Protein AF-A0A852C8P3-F1 (afdb_monomer_lite)

Foldseek 3Di:
DDDDPPDPPVVVVVVVVVVCVVVDDPVVVVVVVVVVVVVVVVVVVVVVVVVVVVVVVVVVVVVVVVVVVVVVVVVVVVVVVVVVVLVPDPCSVVVVPPDDPPVVVVVVVPCPDPCPVVVVVVPDDPPPVVPPDDPPCVVVVVVVVVCVVDPPDD

pLDDT: mean 76.53, std 17.64, range [35.34, 98.25]

Radius of gyration: 47.01 Å; chains: 1; bounding box: 104×46×118 Å

Structure (mmCIF, N/CA/C/O backbone):
data_AF-A0A852C8P3-F1
#
_entry.id   AF-A0A852C8P3-F1
#
loop_
_atom_site.group_PDB
_atom_site.id
_atom_site.type_symbol
_atom_site.label_atom_id
_atom_site.label_alt_id
_atom_site.label_comp_id
_atom_site.label_asym_id
_atom_site.label_entity_id
_atom_site.label_seq_id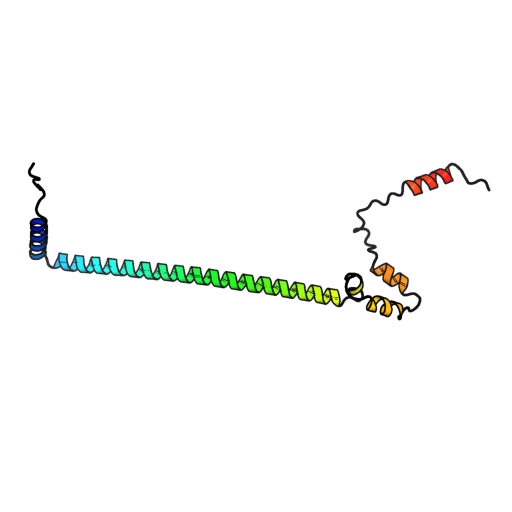
_atom_site.pdbx_PDB_ins_code
_atom_site.Cartn_x
_atom_site.Cartn_y
_atom_site.Cartn_z
_atom_site.occupancy
_atom_site.B_iso_or_equiv
_atom_site.auth_seq_id
_atom_site.auth_comp_id
_atom_site.auth_asym_id
_atom_site.auth_atom_id
_atom_site.pdbx_PDB_mo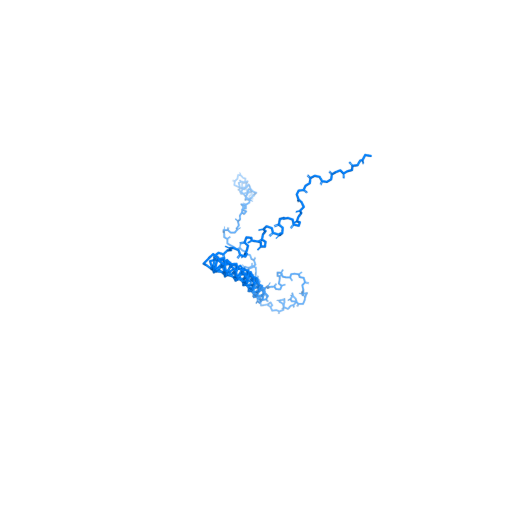del_num
ATOM 1 N N . VAL A 1 1 ? 5.835 -31.687 -65.220 1.00 35.34 1 VAL A N 1
ATOM 2 C CA . VAL A 1 1 ? 5.904 -30.210 -65.158 1.00 35.34 1 VAL A CA 1
ATOM 3 C C . VAL A 1 1 ? 7.163 -29.864 -64.383 1.00 35.34 1 VAL A C 1
ATOM 5 O O . VAL A 1 1 ? 7.260 -30.251 -63.227 1.00 35.34 1 VAL A O 1
ATOM 8 N N . LEU A 1 2 ? 8.164 -29.308 -65.068 1.00 40.41 2 LEU A N 1
ATOM 9 C CA . LEU A 1 2 ? 9.469 -28.933 -64.515 1.00 40.41 2 LEU A CA 1
ATOM 10 C C . LEU A 1 2 ? 9.304 -27.672 -63.662 1.00 40.41 2 LEU A C 1
ATOM 12 O O . LEU A 1 2 ? 8.784 -26.669 -64.142 1.00 40.41 2 LEU A O 1
ATOM 16 N N . GLN A 1 3 ? 9.709 -27.743 -62.397 1.00 41.31 3 GLN A N 1
ATOM 17 C CA . GLN A 1 3 ? 9.723 -26.600 -61.493 1.00 41.31 3 GLN A CA 1
ATOM 18 C C . GLN A 1 3 ? 11.012 -25.809 -61.742 1.00 41.31 3 GLN A C 1
ATOM 20 O O . GLN A 1 3 ? 12.064 -26.130 -61.198 1.00 41.31 3 GLN A O 1
ATOM 25 N N . GLU A 1 4 ? 10.939 -24.805 -62.613 1.00 43.09 4 GLU A N 1
ATOM 26 C CA . GLU A 1 4 ? 12.025 -23.846 -62.818 1.00 43.09 4 GLU A CA 1
ATOM 27 C C . GLU A 1 4 ? 12.105 -22.891 -61.618 1.00 43.09 4 GLU A C 1
ATOM 29 O O . GLU A 1 4 ? 11.224 -22.058 -61.395 1.00 43.09 4 GLU A O 1
ATOM 34 N N . SER A 1 5 ? 13.171 -23.009 -60.823 1.00 46.75 5 SER A N 1
ATOM 35 C CA . SER A 1 5 ? 13.514 -22.046 -59.776 1.00 46.75 5 SER A CA 1
ATOM 36 C C . SER A 1 5 ? 14.175 -20.809 -60.401 1.00 46.75 5 SER A C 1
ATOM 38 O O . SER A 1 5 ? 15.399 -20.686 -60.420 1.00 46.75 5 SER A O 1
ATOM 40 N N . ASN A 1 6 ? 13.371 -19.888 -60.929 1.00 47.84 6 ASN A N 1
ATOM 41 C CA . ASN A 1 6 ? 13.836 -18.594 -61.440 1.00 47.84 6 ASN A CA 1
ATOM 42 C C . ASN A 1 6 ? 14.007 -17.571 -60.299 1.00 47.84 6 ASN A C 1
ATOM 44 O O . ASN A 1 6 ? 13.217 -16.640 -60.159 1.00 47.84 6 ASN A O 1
ATOM 48 N N . GLY A 1 7 ? 15.042 -17.742 -59.472 1.00 59.16 7 GLY A N 1
ATOM 49 C CA . GLY A 1 7 ? 15.465 -16.748 -58.481 1.00 59.16 7 GLY A CA 1
ATOM 50 C C . GLY A 1 7 ? 16.990 -16.609 -58.478 1.00 59.16 7 GLY A C 1
ATOM 51 O O . GLY A 1 7 ? 17.668 -17.632 -58.570 1.00 59.16 7 GLY A O 1
ATOM 52 N N . PRO A 1 8 ? 17.552 -15.385 -58.406 1.00 49.38 8 PRO A N 1
ATOM 53 C CA . PRO A 1 8 ? 18.994 -15.184 -58.440 1.00 49.38 8 PRO A CA 1
ATOM 54 C C . PRO A 1 8 ? 19.642 -15.950 -57.287 1.00 49.38 8 PRO A C 1
ATOM 56 O O . PRO A 1 8 ? 19.326 -15.738 -56.118 1.00 49.38 8 PRO A O 1
ATOM 59 N N . THR A 1 9 ? 20.520 -16.874 -57.655 1.00 59.09 9 THR A N 1
ATOM 60 C CA . THR A 1 9 ? 21.255 -17.787 -56.788 1.00 59.09 9 THR A CA 1
ATOM 61 C C . THR A 1 9 ? 21.859 -17.027 -55.604 1.00 59.09 9 THR A C 1
ATOM 63 O O . THR A 1 9 ? 22.665 -16.120 -55.803 1.00 59.09 9 THR A O 1
ATOM 66 N N . ASP A 1 10 ? 21.509 -17.411 -54.374 1.00 63.69 10 ASP A N 1
ATOM 67 C CA . ASP A 1 10 ? 22.035 -16.867 -53.105 1.00 63.69 10 ASP A CA 1
ATOM 68 C C . ASP A 1 10 ? 23.582 -16.802 -53.078 1.00 63.69 10 ASP A C 1
ATOM 70 O O . ASP A 1 10 ? 24.191 -15.884 -52.529 1.00 63.69 10 ASP A O 1
ATOM 74 N N . ALA A 1 11 ? 24.237 -17.702 -53.818 1.00 60.62 11 ALA A N 1
ATOM 75 C CA . ALA A 1 11 ? 25.677 -17.679 -54.059 1.00 60.62 11 ALA A CA 1
ATOM 76 C C . ALA A 1 11 ? 26.176 -16.382 -54.735 1.00 60.62 11 ALA A C 1
ATOM 78 O O . ALA A 1 11 ? 27.218 -15.857 -54.354 1.00 60.62 11 ALA A O 1
ATOM 79 N N . TYR A 1 12 ? 25.439 -15.821 -55.699 1.00 64.31 12 TYR A N 1
ATOM 80 C CA . TYR A 1 12 ? 25.824 -14.586 -56.395 1.00 64.31 12 TYR A CA 1
ATOM 81 C C . TYR A 1 12 ? 25.688 -13.359 -55.482 1.00 64.31 12 TYR A C 1
ATOM 83 O O . TYR A 1 12 ? 26.511 -12.448 -55.529 1.00 64.31 12 TYR A O 1
ATOM 91 N N . ALA A 1 13 ? 24.690 -13.359 -54.592 1.00 68.81 13 ALA A N 1
ATOM 92 C CA . ALA A 1 13 ? 24.522 -12.326 -53.573 1.00 68.81 13 ALA A CA 1
ATOM 93 C C . ALA A 1 13 ? 25.615 -12.400 -52.493 1.00 68.81 13 ALA A C 1
ATOM 95 O O . ALA A 1 13 ? 26.096 -11.362 -52.033 1.00 68.81 13 ALA A O 1
ATOM 96 N N . ALA A 1 14 ? 26.040 -13.606 -52.107 1.00 67.19 14 ALA A N 1
ATOM 97 C CA . ALA A 1 14 ? 27.162 -13.813 -51.195 1.00 67.19 14 ALA A CA 1
ATOM 98 C C . ALA A 1 14 ? 28.497 -13.351 -51.808 1.00 67.19 14 ALA A C 1
ATOM 100 O O . ALA A 1 14 ? 29.257 -12.645 -51.145 1.00 67.19 14 ALA A O 1
ATOM 101 N N . ILE A 1 15 ? 28.743 -13.666 -53.086 1.00 64.12 15 ILE A N 1
ATOM 102 C CA . ILE A 1 15 ? 29.938 -13.223 -53.822 1.00 64.12 15 ILE A CA 1
ATOM 103 C C . ILE A 1 15 ? 29.936 -11.698 -53.991 1.00 64.12 15 ILE A C 1
ATOM 105 O O . ILE A 1 15 ? 30.930 -11.058 -53.671 1.00 64.12 15 ILE A O 1
ATOM 109 N N . ALA A 1 16 ? 28.812 -11.085 -54.378 1.00 65.81 16 ALA A N 1
ATOM 110 C CA . ALA A 1 16 ? 28.704 -9.628 -54.505 1.00 65.81 16 ALA A CA 1
ATOM 111 C C . ALA A 1 16 ? 28.893 -8.891 -53.165 1.00 65.81 16 ALA A C 1
ATOM 113 O O . ALA A 1 16 ? 29.468 -7.804 -53.122 1.00 65.81 16 ALA A O 1
ATOM 114 N N . LYS A 1 17 ? 28.434 -9.477 -52.050 1.00 64.75 17 LYS A N 1
ATOM 115 C CA . LYS A 1 17 ? 28.705 -8.950 -50.704 1.00 64.75 17 LYS A CA 1
ATOM 116 C C . LYS A 1 17 ? 30.186 -9.054 -50.344 1.00 64.75 17 LYS A C 1
ATOM 118 O O . LYS A 1 17 ? 30.718 -8.101 -49.785 1.00 64.75 17 LYS A O 1
ATOM 123 N N . ALA A 1 18 ? 30.835 -10.173 -50.663 1.00 63.66 18 ALA A N 1
ATOM 124 C CA . ALA A 1 18 ? 32.259 -10.379 -50.404 1.00 63.66 18 ALA A CA 1
ATOM 125 C C . ALA A 1 18 ? 33.143 -9.433 -51.237 1.00 63.66 18 ALA A C 1
ATOM 127 O O . ALA A 1 18 ? 34.072 -8.841 -50.693 1.00 63.66 18 ALA A O 1
ATOM 128 N N . ASP A 1 19 ? 32.799 -9.230 -52.511 1.00 61.97 19 ASP A N 1
ATOM 129 C CA . ASP A 1 19 ? 33.512 -8.354 -53.452 1.00 61.97 19 ASP A CA 1
ATOM 130 C C . ASP A 1 19 ? 33.371 -6.869 -53.063 1.00 61.97 19 ASP A C 1
ATOM 132 O O . ASP A 1 19 ? 34.330 -6.096 -53.039 1.00 61.97 19 ASP A O 1
ATOM 136 N N . ARG A 1 20 ? 32.177 -6.473 -52.601 1.00 63.72 20 ARG A N 1
ATOM 137 C CA . ARG A 1 20 ? 31.940 -5.144 -52.019 1.00 63.72 20 ARG A CA 1
ATOM 138 C C . ARG A 1 20 ? 32.740 -4.921 -50.733 1.00 63.72 20 ARG A C 1
ATOM 140 O O . ARG A 1 20 ? 33.202 -3.809 -50.507 1.00 63.72 20 ARG A O 1
ATOM 147 N N . LEU A 1 21 ? 32.917 -5.960 -49.915 1.00 61.16 21 LEU A N 1
ATOM 148 C CA . LEU A 1 21 ? 33.733 -5.905 -48.698 1.00 61.16 21 LEU A CA 1
ATOM 149 C C . LEU A 1 21 ? 35.229 -5.746 -49.015 1.00 61.16 21 LEU A C 1
ATOM 151 O O . LEU A 1 21 ? 35.948 -5.108 -48.256 1.00 61.16 21 LEU A O 1
ATOM 155 N N . THR A 1 22 ? 35.696 -6.315 -50.132 1.00 63.56 22 THR A N 1
ATOM 156 C CA . THR A 1 22 ? 37.102 -6.223 -50.568 1.00 63.56 22 THR A CA 1
ATOM 157 C C . THR A 1 22 ? 37.436 -4.875 -51.210 1.00 63.56 22 THR A C 1
ATOM 159 O O . THR A 1 22 ? 38.595 -4.474 -51.201 1.00 63.56 22 THR A O 1
ATOM 162 N N . GLN A 1 23 ? 36.430 -4.155 -51.721 1.00 63.75 23 GLN A N 1
ATOM 163 C CA . GLN A 1 23 ? 36.548 -2.795 -52.268 1.00 63.75 23 GLN A CA 1
ATOM 164 C C . GLN A 1 23 ? 36.156 -1.692 -51.263 1.00 63.75 23 GLN A C 1
ATOM 166 O O . GLN A 1 23 ? 36.150 -0.510 -51.616 1.00 63.75 23 GLN A O 1
ATOM 171 N N . GLU A 1 24 ? 35.781 -2.039 -50.026 1.00 66.19 24 GLU A N 1
ATOM 172 C CA . GLU A 1 24 ? 35.329 -1.058 -49.034 1.00 66.19 24 GLU A CA 1
ATOM 173 C C . GLU A 1 24 ? 36.514 -0.229 -48.486 1.00 66.19 24 GLU A C 1
ATOM 175 O O . GLU A 1 24 ? 37.489 -0.790 -47.986 1.00 66.19 24 GLU A O 1
ATOM 180 N N . PRO A 1 25 ? 36.445 1.118 -48.522 1.00 81.50 25 PRO A N 1
ATOM 181 C CA . PRO A 1 25 ? 37.456 1.968 -47.901 1.00 81.50 25 PRO A CA 1
ATOM 182 C C . PRO A 1 25 ? 37.553 1.740 -46.384 1.00 81.50 25 PRO A C 1
ATOM 184 O O . PRO A 1 25 ? 36.536 1.710 -45.688 1.00 81.50 25 PRO A O 1
ATOM 187 N N . GLU A 1 26 ? 38.776 1.696 -45.844 1.00 81.75 26 GLU A N 1
ATOM 188 C CA . GLU A 1 26 ? 39.044 1.506 -44.404 1.00 81.75 26 GLU A CA 1
ATOM 189 C C . GLU A 1 26 ? 38.307 2.507 -43.492 1.00 81.75 26 GLU A C 1
ATOM 191 O O . GLU A 1 26 ? 37.979 2.189 -42.349 1.00 81.75 26 GLU A O 1
ATOM 196 N N . SER A 1 27 ? 38.001 3.713 -43.984 1.00 86.06 27 SER A N 1
ATOM 197 C CA . SER A 1 27 ? 37.209 4.710 -43.252 1.00 86.06 27 SER A CA 1
ATOM 198 C C . SER A 1 27 ? 35.771 4.251 -42.987 1.00 86.06 27 SER A C 1
ATOM 200 O O . SER A 1 27 ? 35.247 4.477 -41.898 1.00 86.06 27 SER A O 1
ATOM 202 N N . ILE A 1 28 ? 35.144 3.563 -43.946 1.00 85.06 28 ILE A N 1
ATOM 203 C CA . ILE A 1 28 ? 33.784 3.025 -43.809 1.00 85.06 28 ILE A CA 1
ATOM 204 C C . ILE A 1 28 ? 33.782 1.826 -42.859 1.00 85.06 28 ILE A C 1
ATOM 206 O O . ILE A 1 28 ? 32.860 1.691 -42.051 1.00 85.06 28 ILE A O 1
ATOM 210 N N . ARG A 1 29 ? 34.827 0.988 -42.902 1.00 86.12 29 ARG A N 1
ATOM 211 C CA . ARG A 1 29 ? 34.986 -0.138 -41.972 1.00 86.12 29 ARG A CA 1
ATOM 212 C C . ARG A 1 29 ? 35.059 0.344 -40.525 1.00 86.12 29 ARG A C 1
ATOM 214 O O . ARG A 1 29 ? 34.250 -0.087 -39.705 1.00 86.12 29 ARG A O 1
ATOM 221 N N . LYS A 1 30 ? 35.951 1.300 -40.242 1.00 90.06 30 LYS A N 1
ATOM 222 C CA . LYS A 1 30 ? 36.075 1.923 -38.912 1.00 90.06 30 LYS A CA 1
ATOM 223 C C . LYS A 1 30 ? 34.761 2.545 -38.451 1.00 90.06 30 LYS A C 1
ATOM 225 O O . LYS A 1 30 ? 34.331 2.299 -37.331 1.00 90.06 30 LYS A O 1
ATOM 230 N N . TRP A 1 31 ? 34.072 3.266 -39.336 1.00 92.25 31 TRP A N 1
ATOM 231 C CA . TRP A 1 31 ? 32.780 3.866 -39.008 1.00 92.25 31 TRP A CA 1
ATOM 232 C C . TRP A 1 31 ? 31.717 2.821 -38.635 1.00 92.25 31 TRP A C 1
ATOM 234 O O . TRP A 1 31 ? 30.992 3.010 -37.660 1.00 92.25 31 TRP A O 1
ATOM 244 N N . ARG A 1 32 ? 31.626 1.695 -39.358 1.00 91.12 32 ARG A N 1
ATOM 245 C CA . ARG A 1 32 ? 30.689 0.615 -38.999 1.00 91.12 32 ARG A CA 1
ATOM 246 C C . ARG A 1 32 ? 31.027 -0.020 -37.656 1.00 91.12 32 ARG A C 1
ATOM 248 O O . ARG A 1 32 ? 30.113 -0.291 -36.883 1.00 91.12 32 ARG A O 1
ATOM 255 N N . GLU A 1 33 ? 32.307 -0.258 -37.386 1.00 92.25 33 GLU A N 1
ATOM 256 C CA . GLU A 1 33 ? 32.764 -0.803 -36.103 1.00 92.25 33 GLU A CA 1
ATOM 257 C C . GLU A 1 33 ? 32.426 0.153 -34.947 1.00 92.25 33 GLU A C 1
ATOM 259 O O . GLU A 1 33 ? 31.861 -0.277 -33.942 1.00 92.25 33 GLU A O 1
ATOM 264 N N . GLU A 1 34 ? 32.664 1.456 -35.116 1.00 94.75 34 GLU A N 1
ATOM 265 C CA . GLU A 1 34 ? 32.317 2.490 -34.132 1.00 94.75 34 GLU A CA 1
ATOM 266 C C . GLU A 1 34 ? 30.803 2.607 -33.906 1.00 94.75 34 GLU A C 1
ATOM 268 O O . GLU A 1 34 ? 30.355 2.677 -32.762 1.00 94.75 34 GLU A O 1
ATOM 273 N N . GLN A 1 35 ? 29.995 2.597 -34.973 1.00 95.00 35 GLN A N 1
ATOM 274 C CA . GLN A 1 35 ? 28.534 2.632 -34.850 1.00 95.00 35 GLN A CA 1
ATOM 275 C C . GLN A 1 35 ? 27.989 1.378 -34.172 1.00 95.00 35 GLN A C 1
ATOM 277 O O . GLN A 1 35 ? 27.124 1.482 -33.303 1.00 95.00 35 GLN A O 1
ATOM 282 N N . LYS A 1 36 ? 28.512 0.203 -34.536 1.00 95.50 36 LYS A N 1
ATOM 283 C CA . LYS A 1 36 ? 28.135 -1.061 -33.903 1.00 95.50 36 LYS A CA 1
ATOM 284 C C . LYS A 1 36 ? 28.453 -1.029 -32.409 1.00 95.50 36 LYS A C 1
ATOM 286 O O . LYS A 1 36 ? 27.576 -1.326 -31.606 1.00 95.50 36 LYS A O 1
ATOM 291 N N . LYS A 1 37 ? 29.658 -0.584 -32.041 1.00 96.44 37 LYS A N 1
ATOM 292 C CA . LYS A 1 37 ? 30.065 -0.442 -30.640 1.00 96.44 37 LYS A CA 1
ATOM 293 C C . LYS A 1 37 ? 29.159 0.527 -29.876 1.00 96.44 37 LYS A C 1
ATOM 295 O O . LYS A 1 37 ? 28.708 0.213 -28.782 1.00 96.44 37 LYS A O 1
ATOM 300 N N . ARG A 1 38 ? 28.839 1.684 -30.464 1.00 96.69 38 ARG A N 1
ATOM 301 C CA . ARG A 1 38 ? 27.939 2.668 -29.845 1.00 96.69 38 ARG A CA 1
ATOM 302 C C . ARG A 1 38 ? 26.533 2.107 -29.616 1.00 96.69 38 ARG A C 1
ATOM 304 O O . ARG A 1 38 ? 25.918 2.413 -28.599 1.00 96.69 38 ARG A O 1
ATOM 311 N N . LEU A 1 39 ? 26.019 1.313 -30.555 1.00 96.56 39 LEU A N 1
ATOM 312 C CA . LEU A 1 39 ? 24.714 0.673 -30.405 1.00 96.56 39 LEU A CA 1
ATOM 313 C C . LEU A 1 39 ? 24.740 -0.382 -29.291 1.00 96.56 39 LEU A C 1
ATOM 315 O O . LEU A 1 39 ? 23.846 -0.396 -28.454 1.00 96.56 39 LEU A O 1
ATOM 319 N N . GLU A 1 40 ? 25.798 -1.194 -29.224 1.00 96.31 40 GLU A N 1
ATOM 320 C CA . GLU A 1 40 ? 25.996 -2.175 -28.149 1.00 96.31 40 GLU A CA 1
ATOM 321 C C . GLU A 1 40 ? 26.085 -1.509 -26.764 1.00 96.31 40 GLU A C 1
ATOM 323 O O . GLU A 1 40 ? 25.506 -2.014 -25.802 1.00 96.31 40 GLU A O 1
ATOM 328 N N . GLU A 1 41 ? 26.754 -0.356 -26.655 1.00 96.88 41 GLU A N 1
ATOM 329 C CA . GLU A 1 41 ? 26.814 0.436 -25.419 1.00 96.88 41 GLU A CA 1
ATOM 330 C C . GLU A 1 41 ? 25.431 0.966 -25.002 1.00 96.88 41 GLU A C 1
ATOM 332 O O . GLU A 1 41 ? 25.077 0.893 -23.824 1.00 96.88 41 GLU A O 1
ATOM 337 N N . LEU A 1 42 ? 24.625 1.458 -25.951 1.00 97.56 42 LEU A N 1
ATOM 338 C CA . LEU A 1 42 ? 23.258 1.921 -25.682 1.00 97.56 42 LEU A CA 1
ATOM 339 C C . LEU A 1 42 ? 22.336 0.772 -25.255 1.00 97.56 42 LEU A C 1
ATOM 341 O O . LEU A 1 42 ? 21.585 0.918 -24.289 1.00 97.56 42 LEU A O 1
ATOM 345 N N . ASP A 1 43 ? 22.426 -0.377 -25.924 1.00 97.50 43 ASP A N 1
ATOM 346 C CA . ASP A 1 43 ? 21.656 -1.571 -25.573 1.00 97.50 43 ASP A CA 1
ATOM 347 C C . ASP A 1 43 ? 22.042 -2.094 -24.183 1.00 97.50 43 ASP A C 1
ATOM 349 O O . ASP A 1 43 ? 21.179 -2.502 -23.401 1.00 97.50 43 ASP A O 1
ATOM 353 N N . ALA A 1 44 ? 23.336 -2.070 -23.845 1.00 97.44 44 ALA A N 1
ATOM 354 C CA . ALA A 1 44 ? 23.817 -2.439 -22.518 1.00 97.44 44 ALA A CA 1
ATOM 355 C C . ALA A 1 44 ? 23.308 -1.466 -21.447 1.00 97.44 44 ALA A C 1
ATOM 357 O O . ALA A 1 44 ? 22.781 -1.911 -20.428 1.00 97.44 44 ALA A O 1
ATOM 358 N N . ALA A 1 45 ? 23.392 -0.156 -21.696 1.00 96.81 45 ALA A N 1
ATOM 359 C CA . ALA A 1 45 ? 22.879 0.861 -20.782 1.00 96.81 45 ALA A CA 1
ATOM 360 C C . ALA A 1 45 ? 21.369 0.701 -20.550 1.00 96.81 45 ALA A C 1
ATOM 362 O O . ALA A 1 45 ? 20.923 0.722 -19.406 1.00 96.81 45 ALA A O 1
ATOM 363 N N . SER A 1 46 ? 20.593 0.452 -21.611 1.00 96.19 46 SER A N 1
ATOM 364 C CA . SER A 1 46 ? 19.150 0.214 -21.503 1.00 96.19 46 SER A CA 1
ATOM 365 C C . SER A 1 46 ? 18.823 -1.027 -20.673 1.00 96.19 46 SER A C 1
ATOM 367 O O . SER A 1 46 ? 17.860 -1.019 -19.913 1.00 96.19 46 SER A O 1
ATOM 369 N N . LYS A 1 47 ? 19.605 -2.105 -20.800 1.00 97.19 47 LYS A N 1
ATOM 370 C CA . LYS A 1 47 ? 19.403 -3.317 -19.990 1.00 97.19 47 LYS A CA 1
ATOM 371 C C . LYS A 1 47 ? 19.706 -3.070 -18.516 1.00 97.19 47 LYS A C 1
ATOM 373 O O . LYS A 1 47 ? 18.995 -3.596 -17.664 1.00 97.19 47 LYS A O 1
ATOM 378 N N . VAL A 1 48 ? 20.735 -2.275 -18.219 1.00 97.88 48 VAL A N 1
ATOM 379 C CA . VAL A 1 48 ? 21.081 -1.899 -16.841 1.00 97.88 48 VAL A CA 1
ATOM 380 C C . VAL A 1 48 ? 19.960 -1.070 -16.222 1.00 97.88 48 VAL A C 1
ATOM 382 O O . VAL A 1 48 ? 19.462 -1.440 -15.163 1.00 97.88 48 VAL A O 1
ATOM 385 N N . THR A 1 49 ? 19.485 -0.021 -16.897 1.00 96.44 49 THR A N 1
ATOM 386 C CA . THR A 1 49 ? 18.396 0.814 -16.362 1.00 96.44 49 THR A CA 1
ATOM 387 C C . THR A 1 49 ? 17.102 0.021 -16.182 1.00 96.44 49 THR A C 1
ATOM 389 O O . THR A 1 49 ? 16.390 0.196 -15.195 1.00 96.44 49 THR A O 1
ATOM 392 N N . GLU A 1 50 ? 16.805 -0.905 -17.093 1.00 96.62 50 GLU A N 1
ATOM 393 C CA . GLU A 1 50 ? 15.654 -1.797 -16.976 1.00 96.62 50 GLU A CA 1
ATOM 394 C C . GLU A 1 50 ? 15.773 -2.739 -15.763 1.00 96.62 50 GLU A C 1
ATOM 396 O O . GLU A 1 50 ? 14.788 -2.973 -15.057 1.00 96.62 50 GLU A O 1
ATOM 401 N N . GLN A 1 51 ? 16.969 -3.270 -15.487 1.00 96.94 51 GLN A N 1
ATOM 402 C CA . GLN A 1 51 ? 17.234 -4.076 -14.292 1.00 96.94 51 GLN A CA 1
ATOM 403 C C . GLN A 1 51 ? 17.106 -3.245 -13.013 1.00 96.94 51 GLN A C 1
ATOM 405 O O . GLN A 1 51 ? 16.406 -3.665 -12.094 1.00 96.94 51 GLN A O 1
ATOM 410 N N . GLU A 1 52 ? 17.686 -2.046 -12.976 1.00 97.69 52 GLU A N 1
ATOM 411 C CA . GLU A 1 52 ? 17.572 -1.124 -11.841 1.00 97.69 52 GLU A CA 1
ATOM 412 C C . GLU A 1 52 ? 16.110 -0.777 -11.538 1.00 97.69 52 GLU A C 1
ATOM 414 O O . GLU A 1 52 ? 15.692 -0.781 -10.378 1.00 97.69 52 GLU A O 1
ATOM 419 N N . TRP A 1 53 ? 15.296 -0.526 -12.567 1.00 97.81 53 TRP A N 1
ATOM 420 C CA . TRP A 1 53 ? 13.869 -0.250 -12.393 1.00 97.81 53 TRP A CA 1
ATOM 421 C C . TRP A 1 53 ? 13.100 -1.463 -11.882 1.00 97.81 53 TRP A C 1
ATOM 423 O O . TRP A 1 53 ? 12.234 -1.314 -11.018 1.00 97.81 53 TRP A O 1
ATOM 433 N N . ARG A 1 54 ? 13.430 -2.671 -12.352 1.00 97.62 54 ARG A N 1
ATOM 434 C CA . ARG A 1 54 ? 12.843 -3.909 -11.819 1.00 97.62 54 ARG A CA 1
ATOM 435 C C . ARG A 1 54 ? 13.213 -4.132 -10.359 1.00 97.62 54 ARG A C 1
ATOM 437 O O . ARG A 1 54 ? 12.343 -4.464 -9.556 1.00 97.62 54 ARG A O 1
ATOM 444 N N . GLU A 1 55 ? 14.478 -3.942 -10.005 1.00 97.94 55 GLU A N 1
ATOM 445 C CA . GLU A 1 55 ? 14.938 -4.070 -8.625 1.00 97.94 55 GLU A CA 1
ATOM 446 C C . GLU A 1 55 ? 14.297 -3.024 -7.722 1.00 97.94 55 GLU A C 1
ATOM 448 O O . GLU A 1 55 ? 13.874 -3.349 -6.613 1.00 97.94 55 GLU A O 1
ATOM 453 N N . LYS A 1 56 ? 14.172 -1.783 -8.198 1.00 97.69 56 LYS A N 1
ATOM 454 C CA . LYS A 1 56 ? 13.490 -0.730 -7.454 1.00 97.69 56 LYS A CA 1
ATOM 455 C C . LYS A 1 56 ? 12.015 -1.058 -7.236 1.00 97.69 56 LYS A C 1
ATOM 457 O O . LYS A 1 56 ? 11.551 -0.976 -6.105 1.00 97.69 56 LYS A O 1
ATOM 462 N N . ALA A 1 57 ? 11.304 -1.504 -8.269 1.00 97.56 57 ALA A N 1
ATOM 463 C CA . ALA A 1 57 ? 9.910 -1.920 -8.134 1.00 97.56 57 ALA A CA 1
ATOM 464 C C . ALA A 1 57 ? 9.750 -3.080 -7.136 1.00 97.56 57 ALA A C 1
ATOM 466 O O . ALA A 1 57 ? 8.819 -3.088 -6.331 1.00 97.56 57 ALA A O 1
ATOM 467 N N . LYS A 1 58 ? 10.684 -4.040 -7.148 1.00 97.94 58 LYS A N 1
ATOM 468 C CA . LYS A 1 58 ? 10.705 -5.148 -6.187 1.00 97.94 58 LYS A CA 1
ATOM 469 C C . LYS A 1 58 ? 10.930 -4.655 -4.753 1.00 97.94 58 LYS A C 1
ATOM 471 O O . LYS A 1 58 ? 10.180 -5.053 -3.866 1.00 97.94 58 LYS A O 1
ATOM 476 N N . LYS A 1 59 ? 11.906 -3.767 -4.534 1.00 98.25 59 LYS A N 1
ATOM 477 C CA . LYS A 1 59 ? 12.177 -3.161 -3.218 1.00 98.25 59 LYS A CA 1
ATOM 478 C C . LYS A 1 59 ? 10.972 -2.385 -2.695 1.00 98.25 59 LYS A C 1
ATOM 480 O O . LYS A 1 59 ? 10.547 -2.614 -1.569 1.00 98.25 59 LYS A O 1
ATOM 485 N N . ASP A 1 60 ? 10.375 -1.535 -3.527 1.00 97.56 60 ASP A N 1
ATOM 486 C CA . ASP A 1 60 ? 9.220 -0.724 -3.138 1.00 97.56 60 ASP A CA 1
ATOM 487 C C . ASP A 1 60 ? 8.016 -1.624 -2.748 1.00 97.56 60 ASP A C 1
ATOM 489 O O . ASP A 1 60 ? 7.289 -1.323 -1.795 1.00 97.56 60 ASP A O 1
ATOM 493 N N . LEU A 1 61 ? 7.832 -2.769 -3.424 1.00 97.56 61 LEU A N 1
ATOM 494 C CA . LEU A 1 61 ? 6.814 -3.770 -3.077 1.00 97.56 61 LEU A CA 1
ATOM 495 C C . LEU A 1 61 ? 7.110 -4.482 -1.746 1.00 97.56 61 LEU A C 1
ATOM 497 O O . LEU A 1 61 ? 6.208 -4.675 -0.929 1.00 97.56 61 LEU A O 1
ATOM 501 N N . GLU A 1 62 ? 8.360 -4.884 -1.517 1.00 97.44 62 GLU A N 1
ATOM 502 C CA . GLU A 1 62 ? 8.794 -5.507 -0.261 1.00 97.44 62 GLU A CA 1
ATOM 503 C C . GLU A 1 62 ? 8.621 -4.549 0.927 1.00 97.44 62 GLU A C 1
ATOM 505 O O . GLU A 1 62 ? 8.062 -4.932 1.957 1.00 97.44 62 GLU A O 1
ATOM 510 N N . GLU A 1 63 ? 9.006 -3.281 0.764 1.00 98.06 63 GLU A N 1
ATOM 511 C CA . GLU A 1 63 ? 8.804 -2.237 1.770 1.00 98.06 63 GLU A CA 1
ATOM 512 C C . GLU A 1 63 ? 7.325 -1.995 2.075 1.00 98.06 63 GLU A C 1
ATOM 514 O O . GLU A 1 63 ? 6.958 -1.773 3.233 1.00 98.06 63 GLU A O 1
ATOM 519 N N . TRP A 1 64 ? 6.465 -2.015 1.053 1.00 98.19 64 TRP A N 1
ATOM 520 C CA . TRP A 1 64 ? 5.026 -1.878 1.251 1.00 98.19 64 TRP A CA 1
ATOM 521 C C . TRP A 1 64 ? 4.472 -3.044 2.074 1.00 98.19 64 TRP A C 1
ATOM 523 O O . TRP A 1 64 ? 3.772 -2.807 3.059 1.00 98.19 64 TRP A O 1
ATOM 533 N N . ASN A 1 65 ? 4.844 -4.283 1.739 1.00 97.12 65 ASN A N 1
ATOM 534 C CA . ASN A 1 65 ? 4.426 -5.471 2.488 1.00 97.12 65 ASN A CA 1
ATOM 535 C C . ASN A 1 65 ? 4.903 -5.434 3.947 1.00 97.12 65 ASN A C 1
ATOM 537 O O . ASN A 1 65 ? 4.128 -5.734 4.856 1.00 97.12 65 ASN A O 1
ATOM 541 N N . LEU A 1 66 ? 6.152 -5.020 4.190 1.00 97.81 66 LEU A N 1
ATOM 542 C CA . LEU A 1 66 ? 6.684 -4.879 5.546 1.00 97.81 66 LEU A CA 1
ATOM 543 C C . LEU A 1 66 ? 5.883 -3.851 6.354 1.00 97.81 66 LEU A C 1
ATOM 545 O O . LEU A 1 66 ? 5.456 -4.146 7.470 1.00 97.81 66 LEU A O 1
ATOM 549 N N . ARG A 1 67 ? 5.622 -2.674 5.769 1.00 96.69 67 ARG A N 1
ATOM 550 C CA . ARG A 1 67 ? 4.818 -1.617 6.403 1.00 96.69 67 ARG A CA 1
ATOM 551 C C . ARG A 1 67 ? 3.392 -2.075 6.703 1.00 96.69 67 ARG A C 1
ATOM 553 O O . ARG A 1 67 ? 2.875 -1.767 7.774 1.00 96.69 67 ARG A O 1
ATOM 560 N N . GLN A 1 68 ? 2.757 -2.814 5.791 1.00 96.06 68 GLN A N 1
ATOM 561 C CA . GLN A 1 68 ? 1.423 -3.374 6.028 1.00 96.06 68 GLN A CA 1
ATOM 562 C C . GLN A 1 68 ? 1.427 -4.364 7.194 1.00 96.06 68 GLN A C 1
ATOM 564 O O . GLN A 1 68 ? 0.607 -4.234 8.102 1.00 96.06 68 GLN A O 1
ATOM 569 N N . ASN A 1 69 ? 2.371 -5.306 7.212 1.00 96.19 69 ASN A N 1
ATOM 570 C CA . ASN A 1 69 ? 2.482 -6.284 8.293 1.00 96.19 69 ASN A CA 1
ATOM 571 C C . ASN A 1 69 ? 2.731 -5.612 9.646 1.00 96.19 69 ASN A C 1
ATOM 573 O O . ASN A 1 69 ? 2.080 -5.954 10.632 1.00 96.19 69 ASN A O 1
ATOM 577 N N . GLU A 1 70 ? 3.623 -4.622 9.696 1.00 96.50 70 GLU A N 1
ATOM 578 C CA . GLU A 1 70 ? 3.888 -3.862 10.916 1.00 96.50 70 GLU A CA 1
ATOM 579 C C . GLU A 1 70 ? 2.629 -3.135 11.409 1.00 96.50 70 GLU A C 1
ATOM 581 O O . GLU A 1 70 ? 2.310 -3.176 12.599 1.00 96.50 70 GLU A O 1
ATOM 586 N N . GLN A 1 71 ? 1.878 -2.503 10.503 1.00 95.19 71 GLN A N 1
ATOM 587 C CA . GLN A 1 71 ? 0.639 -1.811 10.852 1.00 95.19 71 GLN A CA 1
ATOM 588 C C . GLN A 1 71 ? -0.427 -2.778 11.383 1.00 95.19 71 GLN A C 1
ATOM 590 O O . GLN A 1 71 ? -1.091 -2.478 12.377 1.00 95.19 71 GLN A O 1
ATOM 595 N N . VAL A 1 72 ? -0.583 -3.942 10.751 1.00 95.62 72 VAL A N 1
ATOM 596 C CA . VAL A 1 72 ? -1.522 -4.981 11.192 1.00 95.62 72 VAL A CA 1
ATOM 597 C C . VAL A 1 72 ? -1.139 -5.510 12.571 1.00 95.62 72 VAL A C 1
ATOM 599 O O . VAL A 1 72 ? -2.002 -5.601 13.443 1.00 95.62 72 VAL A O 1
ATOM 602 N N . GLU A 1 73 ? 0.140 -5.796 12.816 1.00 95.56 73 GLU A N 1
ATOM 603 C CA . GLU A 1 73 ? 0.593 -6.283 14.121 1.00 95.56 73 GLU A CA 1
ATOM 604 C C . GLU A 1 73 ? 0.467 -5.221 15.219 1.00 95.56 73 GLU A C 1
ATOM 606 O O . GLU A 1 73 ? 0.035 -5.547 16.327 1.00 95.56 73 GLU A O 1
ATOM 611 N N . LYS A 1 74 ? 0.729 -3.940 14.919 1.00 95.44 74 LYS A N 1
ATOM 612 C CA . LYS A 1 74 ? 0.441 -2.827 15.841 1.00 95.44 74 LYS A CA 1
ATOM 613 C C . LYS A 1 74 ? -1.045 -2.754 16.180 1.00 95.44 74 LYS A C 1
ATOM 615 O O . LYS A 1 74 ? -1.399 -2.690 17.355 1.00 95.44 74 LYS A O 1
ATOM 620 N N . ASN A 1 75 ? -1.922 -2.833 15.180 1.00 91.94 75 ASN A N 1
ATOM 621 C CA . ASN A 1 75 ? -3.369 -2.838 15.402 1.00 91.94 75 ASN A CA 1
ATOM 622 C C . ASN A 1 75 ? -3.802 -4.051 16.243 1.00 91.94 75 ASN A C 1
ATOM 624 O O . ASN A 1 75 ? -4.592 -3.916 17.175 1.00 91.94 75 ASN A O 1
ATOM 628 N N . ARG A 1 76 ? -3.238 -5.232 15.975 1.00 93.25 76 ARG A N 1
ATOM 629 C CA . ARG A 1 76 ? -3.493 -6.451 16.750 1.00 93.25 76 ARG A CA 1
ATOM 630 C C . ARG A 1 76 ? -2.992 -6.340 18.189 1.00 93.25 76 ARG A C 1
ATOM 632 O O . ARG A 1 76 ? -3.633 -6.862 19.098 1.00 93.25 76 ARG A O 1
ATOM 639 N N . ALA A 1 77 ? -1.845 -5.706 18.416 1.00 89.75 77 ALA A N 1
ATOM 640 C CA . ALA A 1 77 ? -1.330 -5.430 19.753 1.00 89.75 77 ALA A CA 1
ATOM 641 C C . ALA A 1 77 ? -2.235 -4.444 20.504 1.00 89.75 77 ALA A C 1
ATOM 643 O O . ALA A 1 77 ? -2.591 -4.714 21.647 1.00 89.75 77 ALA A O 1
ATOM 644 N N . ASN A 1 78 ? -2.679 -3.371 19.845 1.00 88.56 78 ASN A N 1
ATOM 645 C CA . ASN A 1 78 ? -3.612 -2.403 20.420 1.00 88.56 78 ASN A CA 1
ATOM 646 C C . ASN A 1 78 ? -4.947 -3.055 20.801 1.00 88.56 78 ASN A C 1
ATOM 648 O O . ASN A 1 78 ? -5.411 -2.852 21.917 1.00 88.56 78 ASN A O 1
ATOM 652 N N . ASN A 1 79 ? -5.514 -3.903 19.936 1.00 88.69 79 ASN A N 1
ATOM 653 C CA . ASN A 1 79 ? -6.729 -4.658 20.257 1.00 88.69 79 ASN A CA 1
ATOM 654 C C . ASN A 1 79 ? -6.507 -5.606 21.442 1.00 88.69 79 ASN A C 1
ATOM 656 O O . ASN A 1 79 ? -7.319 -5.635 22.353 1.00 88.69 79 ASN A O 1
ATOM 660 N N . ARG A 1 80 ? -5.364 -6.305 21.508 1.00 87.50 80 ARG A N 1
ATOM 661 C CA . ARG A 1 80 ? -5.017 -7.134 22.677 1.00 87.50 80 ARG A CA 1
ATOM 662 C C . ARG A 1 80 ? -4.877 -6.319 23.966 1.00 87.50 80 ARG A C 1
ATOM 664 O O . ARG A 1 80 ? -5.184 -6.834 25.035 1.00 87.50 80 ARG A O 1
ATOM 671 N N . ILE A 1 81 ? -4.375 -5.084 23.897 1.00 79.88 81 ILE A N 1
ATOM 672 C CA . ILE A 1 81 ? -4.300 -4.181 25.056 1.00 79.88 81 ILE A CA 1
ATOM 673 C C . ILE A 1 81 ? -5.701 -3.720 25.451 1.00 79.88 81 ILE A C 1
ATOM 675 O O . ILE A 1 81 ? -6.003 -3.727 26.638 1.00 79.88 81 ILE A O 1
ATOM 679 N N . ALA A 1 82 ? -6.551 -3.368 24.484 1.00 77.38 82 ALA A N 1
ATOM 680 C CA . ALA A 1 82 ? -7.942 -3.009 24.733 1.00 77.38 82 ALA A CA 1
ATOM 681 C C . ALA A 1 82 ? -8.707 -4.169 25.387 1.00 77.38 82 ALA A C 1
ATOM 683 O O . ALA A 1 82 ? -9.348 -3.952 26.407 1.00 77.38 82 ALA A O 1
ATOM 684 N N . ASP A 1 83 ? -8.541 -5.398 24.891 1.00 75.94 83 ASP A N 1
ATOM 685 C CA . ASP A 1 83 ? -9.115 -6.603 25.497 1.00 75.94 83 ASP A CA 1
ATOM 686 C C . ASP A 1 83 ? -8.577 -6.809 26.917 1.00 75.94 83 ASP A C 1
ATOM 688 O O . ASP A 1 83 ? -9.336 -7.008 27.856 1.00 75.94 83 ASP A O 1
ATOM 692 N N . LYS A 1 84 ? -7.260 -6.705 27.129 1.00 78.12 84 LYS A N 1
ATOM 693 C CA . LYS A 1 84 ? -6.681 -6.818 28.477 1.00 78.12 84 LYS A CA 1
ATOM 694 C C . LYS A 1 84 ? -7.167 -5.728 29.427 1.00 78.12 84 LYS A C 1
ATOM 696 O O . LYS A 1 84 ? -7.304 -6.003 30.612 1.00 78.12 84 LYS A O 1
ATOM 701 N N . ALA A 1 85 ? -7.344 -4.501 28.945 1.00 73.06 85 ALA A N 1
ATOM 702 C CA . ALA A 1 85 ? -7.876 -3.396 29.733 1.00 73.06 85 ALA A CA 1
ATOM 703 C C . ALA A 1 85 ? -9.354 -3.630 30.053 1.00 73.06 85 ALA A C 1
ATOM 705 O O . ALA A 1 85 ? -9.764 -3.365 31.176 1.00 73.06 85 ALA A O 1
ATOM 706 N N . PHE A 1 86 ? -10.109 -4.192 29.105 1.00 74.50 86 PHE A N 1
ATOM 707 C CA . PHE A 1 86 ? -11.472 -4.657 29.315 1.00 74.50 86 PHE A CA 1
ATOM 708 C C . PHE A 1 86 ? -11.506 -5.698 30.437 1.00 74.50 86 PHE A C 1
ATOM 710 O O . PHE A 1 86 ? -12.139 -5.430 31.443 1.00 74.50 86 PHE A O 1
ATOM 717 N N . TYR A 1 87 ? -10.723 -6.783 30.361 1.00 66.44 87 TYR A N 1
ATOM 718 C CA . TYR A 1 87 ? -10.656 -7.839 31.393 1.00 66.44 87 TYR A CA 1
ATOM 719 C C . TYR A 1 87 ? -10.071 -7.411 32.753 1.00 66.44 87 TYR A C 1
ATOM 721 O O . TYR A 1 87 ? -10.126 -8.178 33.707 1.00 66.44 87 TYR A O 1
ATOM 729 N N . GLN A 1 88 ? -9.483 -6.217 32.861 1.00 67.81 88 GLN A N 1
ATOM 730 C CA . GLN A 1 88 ? -9.017 -5.654 34.135 1.00 67.81 88 GLN A CA 1
ATOM 731 C C . GLN A 1 88 ? -10.074 -4.779 34.821 1.00 67.81 88 GLN A C 1
ATOM 733 O O . GLN A 1 88 ? -9.851 -4.350 35.954 1.00 67.81 88 GLN A O 1
ATOM 738 N N . GLN A 1 89 ? -11.194 -4.472 34.158 1.00 63.25 89 GLN A N 1
ATOM 739 C CA . GLN A 1 89 ? -12.286 -3.742 34.797 1.00 63.25 89 GLN A CA 1
ATOM 740 C C . GLN A 1 89 ? -12.972 -4.631 35.848 1.00 63.25 89 GLN A C 1
ATOM 742 O O . GLN A 1 89 ? -13.137 -5.823 35.591 1.00 63.25 89 GLN A O 1
ATOM 747 N N . PRO A 1 90 ? -13.403 -4.072 36.999 1.00 60.19 90 PRO A N 1
ATOM 748 C CA . PRO A 1 90 ? -14.043 -4.835 38.077 1.00 60.19 90 PRO A CA 1
ATOM 749 C C . PRO A 1 90 ? -15.216 -5.718 37.621 1.00 60.19 90 PRO A C 1
ATOM 751 O O . PRO A 1 90 ? -15.387 -6.810 38.150 1.00 60.19 90 PRO A O 1
ATOM 754 N N . ASP A 1 91 ? -15.943 -5.292 36.580 1.00 56.12 91 ASP A N 1
ATOM 755 C CA . ASP A 1 91 ? -17.146 -5.969 36.074 1.00 56.12 91 ASP A CA 1
ATOM 756 C C . ASP A 1 91 ? -16.942 -6.649 34.705 1.00 56.12 91 ASP A C 1
ATOM 758 O O . ASP A 1 91 ? -17.904 -7.039 34.038 1.00 56.12 91 ASP A O 1
ATOM 762 N N . ALA A 1 92 ? -15.699 -6.786 34.232 1.00 56.25 92 ALA A N 1
ATOM 763 C CA . ALA A 1 92 ? -15.412 -7.397 32.929 1.00 56.25 92 ALA A CA 1
ATOM 764 C C . ALA A 1 92 ? -15.936 -8.838 32.820 1.00 56.25 92 ALA A C 1
ATOM 766 O O . ALA A 1 92 ? -16.410 -9.272 31.764 1.00 56.25 92 ALA A O 1
ATOM 767 N N . ASP A 1 93 ? -15.906 -9.544 33.949 1.00 51.84 93 ASP A N 1
ATOM 768 C CA . ASP A 1 93 ? -16.395 -10.910 34.112 1.00 51.84 93 ASP A CA 1
ATOM 769 C C . ASP A 1 93 ? -17.937 -10.992 34.106 1.00 51.84 93 ASP A C 1
ATOM 771 O O . ASP A 1 93 ? -18.498 -12.049 33.827 1.00 51.84 93 ASP A O 1
ATOM 775 N N . VAL A 1 94 ? -18.640 -9.872 34.326 1.00 53.03 94 VAL A N 1
ATOM 776 C CA . VAL A 1 94 ? -20.113 -9.782 34.269 1.00 53.03 94 VAL A CA 1
ATOM 777 C C . VAL A 1 94 ? -20.608 -9.621 32.825 1.00 53.03 94 VAL A C 1
ATOM 779 O O . VAL A 1 94 ? -21.660 -10.147 32.459 1.00 53.03 94 VAL A O 1
ATOM 782 N N . ILE A 1 95 ? -19.838 -8.938 31.970 1.00 53.69 95 ILE A N 1
ATOM 783 C CA . ILE A 1 95 ? -20.169 -8.749 30.544 1.00 53.69 95 ILE A CA 1
ATOM 784 C C . ILE A 1 95 ? -19.770 -9.988 29.714 1.00 53.69 95 ILE A C 1
ATOM 786 O O . ILE A 1 95 ? -20.422 -10.316 28.721 1.00 53.69 95 ILE A O 1
ATOM 790 N N . GLY A 1 96 ? -18.742 -10.729 30.140 1.00 49.34 96 GLY A N 1
ATOM 791 C CA . GLY A 1 96 ? -18.323 -12.011 29.565 1.00 49.34 96 GLY A CA 1
ATOM 792 C C . GLY A 1 96 ? -19.085 -13.215 30.133 1.00 49.34 96 GLY A C 1
ATOM 793 O O . GLY A 1 96 ? -18.464 -14.115 30.690 1.00 49.34 96 GLY A O 1
ATOM 794 N N . TYR A 1 97 ? -20.413 -13.255 29.981 1.00 39.06 97 TYR A N 1
ATOM 795 C CA . TYR A 1 97 ? -21.343 -14.240 30.578 1.00 39.06 97 TYR A CA 1
ATOM 796 C C . TYR A 1 97 ? -21.188 -15.713 30.103 1.00 39.06 97 TYR A C 1
ATOM 798 O O . TYR A 1 97 ? -22.172 -16.423 29.922 1.00 39.06 97 TYR A O 1
ATOM 806 N N . VAL A 1 98 ? -19.974 -16.216 29.854 1.00 46.66 98 VAL A N 1
ATOM 807 C CA . VAL A 1 98 ? -19.754 -17.617 29.438 1.00 46.66 98 VAL A CA 1
ATOM 808 C C . VAL A 1 98 ? -18.721 -18.364 30.295 1.00 46.66 98 VAL A C 1
ATOM 810 O O . VAL A 1 98 ? -18.668 -19.585 30.196 1.00 46.66 98 VAL A O 1
ATOM 813 N N . ALA A 1 99 ? -17.928 -17.719 31.164 1.00 41.88 99 ALA A N 1
ATOM 814 C CA . ALA A 1 99 ? -16.725 -18.390 31.687 1.00 41.88 99 ALA A CA 1
ATOM 815 C C . ALA A 1 99 ? -16.519 -18.519 33.209 1.00 41.88 99 ALA A C 1
ATOM 817 O O . ALA A 1 99 ? -15.508 -19.117 33.573 1.00 41.88 99 ALA A O 1
ATOM 818 N N . SER A 1 100 ? -17.399 -18.074 34.115 1.00 44.38 100 SER A N 1
ATOM 819 C CA . SER A 1 100 ? -17.197 -18.407 35.542 1.00 44.38 100 SER A CA 1
ATOM 820 C C . SER A 1 100 ? -18.432 -18.228 36.431 1.00 44.38 100 SER A C 1
ATOM 822 O O . SER A 1 100 ? -18.690 -17.180 37.015 1.00 44.38 100 SER A O 1
ATOM 824 N N . GLU A 1 101 ? -19.137 -19.333 36.661 1.00 47.16 101 GLU A N 1
ATOM 825 C CA . GLU A 1 101 ? -20.102 -19.491 37.763 1.00 47.16 101 GLU A CA 1
ATOM 826 C C . GLU A 1 101 ? -19.447 -19.237 39.150 1.00 47.16 101 GLU A C 1
ATOM 828 O O . GLU A 1 101 ? -20.115 -18.887 40.120 1.00 47.16 101 GLU A O 1
ATOM 833 N N . GLU A 1 102 ? -18.112 -19.325 39.237 1.00 47.53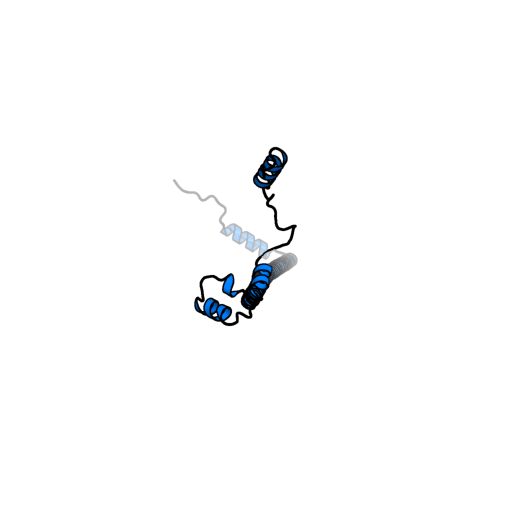 102 GLU A N 1
ATOM 834 C CA . GLU A 1 102 ? -17.324 -19.084 40.454 1.00 47.53 102 GLU A CA 1
ATOM 835 C C . GLU A 1 102 ? -17.168 -17.603 40.853 1.00 47.53 102 GLU A C 1
ATOM 837 O O . GLU A 1 102 ? -16.961 -17.326 42.037 1.00 47.53 102 GLU A O 1
ATOM 842 N N . ALA A 1 103 ? -17.270 -16.644 39.922 1.00 49.91 103 ALA A N 1
ATOM 843 C CA . ALA A 1 103 ? -17.092 -15.216 40.230 1.00 49.91 103 ALA A CA 1
ATOM 844 C C . ALA A 1 103 ? -18.359 -14.588 40.835 1.00 49.91 103 ALA A C 1
ATOM 846 O O . ALA A 1 103 ? -18.270 -13.834 41.807 1.00 49.91 103 ALA A O 1
ATOM 847 N N . PHE A 1 104 ? -19.539 -15.010 40.362 1.00 47.72 104 PHE A N 1
ATOM 848 C CA . PHE A 1 104 ? -20.838 -14.637 40.939 1.00 47.72 104 PHE A CA 1
ATOM 849 C C . PHE A 1 104 ? -20.918 -14.976 42.440 1.00 47.72 104 PHE A C 1
ATOM 851 O O . PHE A 1 104 ? -21.418 -14.195 43.243 1.00 47.72 104 PHE A O 1
ATOM 858 N N . LEU A 1 105 ? -20.334 -16.111 42.841 1.00 51.41 105 LEU A N 1
ATOM 859 C CA . LEU A 1 105 ? -20.289 -16.575 44.234 1.00 51.41 105 LEU A CA 1
ATOM 860 C C . LEU A 1 105 ? -19.253 -15.858 45.117 1.00 51.41 105 LEU A C 1
ATOM 862 O O . LEU A 1 105 ? -19.251 -16.050 46.338 1.00 51.41 105 LEU A O 1
ATOM 866 N N . LYS A 1 106 ? -18.326 -15.098 44.524 1.00 55.56 106 LYS A N 1
ATOM 867 C CA . LYS A 1 106 ? -17.275 -14.370 45.250 1.00 55.56 106 LYS A CA 1
ATOM 868 C C . LYS A 1 106 ? -17.678 -12.919 45.487 1.00 55.56 106 LYS A C 1
ATOM 870 O O . LYS A 1 106 ? -17.488 -12.418 46.590 1.00 55.56 106 LYS A O 1
ATOM 875 N N . GLU A 1 107 ? -18.314 -12.294 44.501 1.00 51.94 107 GLU A N 1
ATOM 876 C CA . GLU A 1 107 ? -18.879 -10.951 44.636 1.00 51.94 107 GLU A CA 1
ATOM 877 C C . GLU A 1 107 ? -20.099 -10.924 45.574 1.00 51.94 107 GLU A C 1
ATOM 879 O O . GLU A 1 107 ? -20.301 -9.952 46.296 1.00 51.94 107 GLU A O 1
ATOM 884 N N . SER A 1 108 ? -20.849 -12.032 45.663 1.00 52.47 108 SER A N 1
ATOM 885 C CA . SER A 1 108 ? -21.920 -12.215 46.654 1.00 52.47 108 SER A CA 1
ATOM 886 C C . SER A 1 108 ? -21.415 -12.399 48.096 1.00 52.47 108 SER A C 1
ATOM 888 O O . SER A 1 108 ? -22.219 -12.564 49.009 1.00 52.47 108 SER A O 1
ATOM 890 N N . LYS A 1 109 ? -20.094 -12.485 48.322 1.00 49.72 109 LYS A N 1
ATOM 891 C CA . LYS A 1 109 ? -19.502 -12.691 49.660 1.00 49.72 109 LYS A CA 1
ATOM 892 C C . LYS A 1 109 ? -18.894 -11.428 50.266 1.00 49.72 109 LYS A C 1
ATOM 894 O O . LYS A 1 109 ? -18.769 -11.376 51.486 1.00 49.72 109 LYS A O 1
ATOM 899 N N . GLU A 1 110 ? -18.577 -10.416 49.461 1.00 54.25 110 GLU A N 1
ATOM 900 C CA . GLU A 1 110 ? -18.263 -9.055 49.927 1.00 54.25 110 GLU A CA 1
ATOM 901 C C . GLU A 1 110 ? -19.481 -8.137 49.731 1.00 54.25 110 GLU A C 1
ATOM 903 O O . GLU A 1 110 ? -19.413 -7.066 49.137 1.00 54.25 110 GLU A O 1
ATOM 908 N N . GLU A 1 111 ? -20.636 -8.565 50.241 1.00 57.69 111 GLU A N 1
ATOM 909 C CA . GLU A 1 111 ? -21.799 -7.695 50.410 1.00 57.69 111 GLU A CA 1
ATOM 910 C C . GLU A 1 111 ? -21.605 -6.862 51.679 1.00 57.69 111 GLU A C 1
ATOM 912 O O . GLU A 1 111 ? -22.090 -7.198 52.761 1.00 57.69 111 GLU A O 1
ATOM 917 N N . THR A 1 112 ? -20.859 -5.761 51.576 1.00 63.09 112 THR A N 1
ATOM 918 C CA . THR A 1 112 ? -21.041 -4.661 52.525 1.00 63.09 112 THR A CA 1
ATOM 919 C C . THR A 1 112 ? -22.430 -4.072 52.272 1.00 63.09 112 THR A C 1
ATOM 921 O O . THR A 1 112 ? -22.671 -3.568 51.166 1.00 63.09 112 THR A O 1
ATOM 924 N N . PRO A 1 113 ? -23.348 -4.118 53.260 1.00 68.44 113 PRO A N 1
ATOM 925 C CA . PRO A 1 113 ? -24.699 -3.598 53.082 1.00 68.44 113 PRO A CA 1
ATOM 926 C C . PRO A 1 113 ? -24.651 -2.126 52.654 1.00 68.44 113 PRO A C 1
ATOM 928 O O . PRO A 1 113 ? -24.068 -1.301 53.362 1.00 68.44 113 PRO A O 1
ATOM 931 N N . GLY A 1 114 ? -25.243 -1.795 51.504 1.00 70.75 114 GLY A N 1
ATOM 932 C CA . GLY A 1 114 ? -25.291 -0.439 50.946 1.00 70.75 114 GLY A CA 1
ATOM 933 C C . GLY A 1 114 ? -24.542 -0.237 49.621 1.00 70.75 114 GLY A C 1
ATOM 934 O O . GLY A 1 114 ? -24.733 0.805 48.994 1.00 70.75 114 GLY A O 1
ATOM 935 N N . SER A 1 115 ? -23.733 -1.200 49.166 1.00 77.50 115 SER A N 1
ATOM 936 C CA . SER A 1 115 ? -23.015 -1.123 47.877 1.00 77.50 115 SER A CA 1
ATOM 937 C C . SER A 1 115 ? -23.884 -1.471 46.655 1.00 77.50 115 SER A C 1
ATOM 939 O O . SER A 1 115 ? -23.514 -1.189 45.516 1.00 77.50 115 SER A O 1
ATOM 941 N N . GLU A 1 116 ? -25.071 -2.041 46.863 1.00 80.06 116 GLU A N 1
ATOM 942 C CA . GLU A 1 116 ? -25.930 -2.580 45.805 1.00 80.06 116 GLU A CA 1
ATOM 943 C C . GLU A 1 116 ? -26.415 -1.484 44.846 1.00 80.06 116 GLU A C 1
ATOM 945 O O . GLU A 1 116 ? -26.426 -1.661 43.627 1.00 80.06 116 GLU A O 1
ATOM 950 N N . TRP A 1 117 ? -26.769 -0.314 45.383 1.00 78.81 117 TRP A N 1
ATOM 951 C CA . TRP A 1 117 ? -27.207 0.829 44.578 1.00 78.81 117 TRP A CA 1
ATOM 952 C C . TRP A 1 117 ? -26.069 1.472 43.787 1.00 78.81 117 TRP A C 1
ATOM 954 O O . TRP A 1 117 ? -26.316 2.032 42.720 1.00 78.81 117 TRP A O 1
ATOM 964 N N . GLU A 1 118 ? -24.834 1.370 44.273 1.00 79.25 118 GLU A N 1
ATOM 965 C CA . GLU A 1 118 ? -23.656 1.870 43.566 1.00 79.25 118 GLU A CA 1
ATOM 966 C C . GLU A 1 118 ? -23.346 0.998 42.341 1.00 79.25 118 GLU A C 1
ATOM 968 O O . GLU A 1 118 ? -23.117 1.534 41.257 1.00 79.25 118 GLU A O 1
ATOM 973 N N . LYS A 1 119 ? -23.498 -0.330 42.455 1.00 76.75 119 LYS A N 1
ATOM 974 C CA . LYS A 1 119 ? -23.422 -1.260 41.310 1.00 76.75 119 LYS A CA 1
ATOM 975 C C . LYS A 1 119 ? -24.515 -0.986 40.275 1.00 76.75 119 LYS A C 1
ATOM 977 O O . LYS A 1 119 ? -24.243 -0.872 39.081 1.00 76.75 119 LYS A O 1
ATOM 982 N N . VAL A 1 120 ? -25.761 -0.801 40.727 1.00 78.69 120 VAL A N 1
ATOM 983 C CA . VAL A 1 120 ? -26.880 -0.425 39.840 1.00 78.69 120 VAL A CA 1
ATOM 984 C C . VAL A 1 120 ? -26.587 0.891 39.119 1.00 78.69 120 VAL A C 1
ATOM 986 O O . VAL A 1 120 ? -26.885 1.018 37.929 1.00 78.69 120 VAL A O 1
ATOM 989 N N . ALA A 1 121 ? -25.985 1.860 39.815 1.00 79.06 121 ALA A N 1
ATOM 990 C CA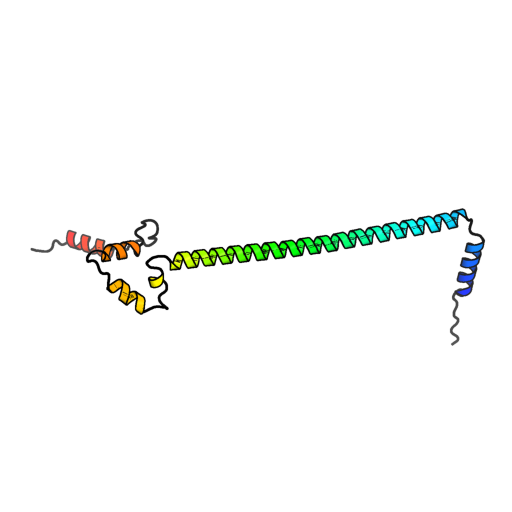 . ALA A 1 121 ? -25.658 3.154 39.239 1.00 79.06 121 ALA A CA 1
ATOM 991 C C . ALA A 1 121 ? -24.561 3.084 38.163 1.00 79.06 121 ALA A C 1
ATOM 993 O O . ALA A 1 121 ? -24.625 3.836 37.194 1.00 79.06 121 ALA A O 1
ATOM 994 N N . GLN A 1 122 ? -23.593 2.176 38.309 1.00 77.88 122 GLN A N 1
ATOM 995 C CA . GLN A 1 122 ? -22.526 1.953 37.328 1.00 77.88 122 GLN A CA 1
ATOM 996 C C . GLN A 1 122 ? -23.026 1.237 36.064 1.00 77.88 122 GLN A C 1
ATOM 998 O O . GLN A 1 122 ? -22.594 1.562 34.960 1.00 77.88 122 GLN A O 1
ATOM 1003 N N . LEU A 1 123 ? -23.979 0.310 36.210 1.00 76.88 123 LEU A N 1
ATOM 1004 C CA . LEU A 1 123 ? -24.559 -0.446 35.092 1.00 76.88 123 LEU A CA 1
ATOM 1005 C C . LEU A 1 123 ? -25.607 0.347 34.293 1.00 76.88 123 LEU A C 1
ATOM 1007 O O . LEU A 1 123 ? -25.855 0.057 33.121 1.00 76.88 123 LEU A O 1
ATOM 1011 N N . CYS A 1 124 ? -26.254 1.331 34.919 1.00 77.94 124 CYS A N 1
ATOM 1012 C CA . CYS A 1 124 ? -27.294 2.137 34.289 1.00 77.94 124 CYS A CA 1
ATOM 1013 C C . CYS A 1 124 ? -26.715 3.419 33.673 1.00 77.94 124 CYS A C 1
ATOM 1015 O O . CYS A 1 124 ? -26.296 4.332 34.379 1.00 77.94 124 CYS A O 1
ATOM 1017 N N . ASP A 1 125 ? -26.776 3.542 32.345 1.00 73.12 125 ASP A N 1
ATOM 1018 C CA . ASP A 1 125 ? -26.401 4.782 31.661 1.00 73.12 125 ASP A CA 1
ATOM 1019 C C . ASP A 1 125 ? -27.456 5.884 31.886 1.00 73.12 125 ASP A C 1
ATOM 1021 O O . ASP A 1 125 ? -28.486 5.954 31.210 1.00 73.12 125 ASP A O 1
ATOM 1025 N N . PHE A 1 126 ? -27.193 6.765 32.853 1.00 75.19 126 PHE A N 1
ATOM 1026 C CA . PHE A 1 126 ? -28.032 7.931 33.150 1.00 75.19 126 PHE A CA 1
ATOM 1027 C C . PHE A 1 126 ? -27.777 9.128 32.232 1.00 75.19 126 PHE A C 1
ATOM 1029 O O . PHE A 1 126 ? -28.339 10.200 32.468 1.00 75.19 126 PHE A O 1
ATOM 1036 N N . ASN A 1 127 ? -26.953 8.995 31.190 1.00 77.69 127 ASN A N 1
ATOM 1037 C CA . ASN A 1 127 ? -26.699 10.088 30.268 1.00 77.69 127 ASN A CA 1
ATOM 1038 C C . ASN A 1 127 ? -27.998 10.480 29.533 1.00 77.69 127 ASN A C 1
ATOM 1040 O O . ASN A 1 127 ? -28.498 9.732 28.690 1.00 77.69 127 ASN A O 1
ATOM 1044 N N . PRO A 1 128 ? -28.544 11.690 29.749 1.00 69.50 128 PRO A N 1
ATOM 1045 C CA . PRO A 1 128 ? -29.786 12.104 29.098 1.00 69.50 128 PRO A CA 1
ATOM 1046 C C . PRO A 1 128 ? -29.665 12.192 27.566 1.00 69.50 128 PRO A C 1
ATOM 1048 O O . PRO A 1 128 ? -30.679 12.309 26.882 1.00 69.50 128 PRO A O 1
ATOM 1051 N N . LYS A 1 129 ? -28.444 12.121 27.012 1.00 73.56 129 LYS A N 1
ATOM 1052 C CA . LYS A 1 129 ? -28.175 12.098 25.566 1.00 73.56 129 LYS A CA 1
ATOM 1053 C C . LYS A 1 129 ? -28.159 10.692 24.956 1.00 73.56 129 LYS A C 1
ATOM 1055 O O . LYS A 1 129 ? -28.241 10.586 23.733 1.00 73.56 129 LYS A O 1
ATOM 1060 N N . SER A 1 130 ? -28.034 9.629 25.752 1.00 71.12 130 SER A N 1
ATOM 1061 C CA . SER A 1 130 ? -28.011 8.251 25.239 1.00 71.12 130 SER A CA 1
ATOM 1062 C C . SER A 1 130 ? -29.416 7.663 25.077 1.00 71.12 130 SER A C 1
ATOM 1064 O O . SER A 1 130 ? -29.651 6.845 24.184 1.00 71.12 130 SER A O 1
ATOM 1066 N N . SER A 1 131 ? -30.389 8.147 25.858 1.00 66.94 131 SER A N 1
ATOM 1067 C CA . SER A 1 131 ? -31.796 7.749 25.757 1.00 66.94 131 SER A CA 1
ATOM 1068 C C . SER A 1 131 ? -32.475 8.347 24.517 1.00 66.94 131 SER A C 1
ATOM 1070 O O . SER A 1 131 ? -33.149 9.374 24.585 1.00 66.94 131 SER A O 1
ATOM 1072 N N . LYS A 1 132 ? -32.374 7.656 23.374 1.00 66.88 132 LYS A N 1
ATOM 1073 C CA . LYS A 1 132 ? -33.132 7.976 22.144 1.00 66.88 132 LYS A CA 1
ATOM 1074 C C . LYS A 1 132 ? -34.625 7.619 22.224 1.00 66.88 132 LYS A C 1
ATOM 1076 O O . LYS A 1 132 ? -35.370 7.885 21.285 1.00 66.88 132 LYS A O 1
ATOM 1081 N N . GLN A 1 133 ? -35.069 6.987 23.309 1.00 70.19 133 GLN A N 1
ATOM 1082 C CA . GLN A 1 133 ? -36.455 6.565 23.487 1.00 70.19 133 GLN A CA 1
ATOM 1083 C C . GLN 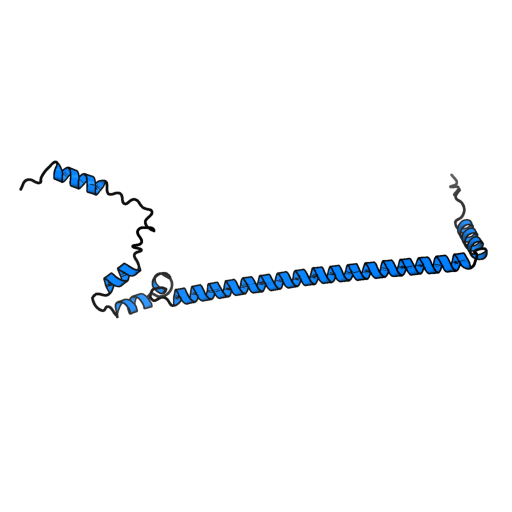A 1 133 ? -37.280 7.708 24.090 1.00 70.19 133 GLN A C 1
ATOM 1085 O O . GLN A 1 133 ? -36.996 8.174 25.195 1.00 70.19 133 GLN A O 1
ATOM 1090 N N . SER A 1 134 ? -38.338 8.145 23.399 1.00 64.06 134 SER A N 1
ATOM 1091 C CA . SER A 1 134 ? -39.384 8.936 24.046 1.00 64.06 134 SER A CA 1
ATOM 1092 C C . SER A 1 134 ? -40.115 8.017 25.021 1.00 64.06 134 SER A C 1
ATOM 1094 O O . SER A 1 134 ? -40.833 7.113 24.592 1.00 64.06 134 SER A O 1
ATOM 1096 N N . LYS A 1 135 ? -39.924 8.203 26.329 1.00 73.88 135 LYS A N 1
ATOM 1097 C CA . LYS A 1 135 ? -40.709 7.461 27.321 1.00 73.88 135 LYS A CA 1
ATOM 1098 C C . LYS A 1 135 ? -42.179 7.828 27.122 1.00 73.88 135 LYS A C 1
ATOM 1100 O O . LYS A 1 135 ? -42.564 8.976 27.353 1.00 73.88 135 LYS A O 1
ATOM 1105 N N . ASP A 1 136 ? -42.980 6.873 26.652 1.00 75.69 136 ASP A N 1
ATOM 1106 C CA . ASP A 1 136 ? -44.409 7.083 26.452 1.00 75.69 136 ASP A CA 1
ATOM 1107 C C . ASP A 1 136 ? -45.104 7.203 27.814 1.00 75.69 136 ASP A C 1
ATOM 1109 O O . ASP A 1 136 ? -45.415 6.230 28.499 1.00 75.69 136 ASP A O 1
ATOM 1113 N N . VAL A 1 137 ? -45.326 8.449 28.222 1.00 81.44 137 VAL A N 1
ATOM 1114 C CA . VAL A 1 137 ? -46.021 8.808 29.461 1.00 81.44 137 VAL A CA 1
ATOM 1115 C C . VAL A 1 137 ? -47.530 8.948 29.255 1.00 81.44 137 VAL A C 1
ATOM 1117 O O . VAL A 1 137 ? -48.220 9.426 30.155 1.00 81.44 137 VAL A O 1
ATOM 1120 N N . SER A 1 138 ? -48.073 8.554 28.099 1.00 83.00 138 SER A N 1
ATOM 1121 C CA . SER A 1 138 ? -49.490 8.737 27.763 1.00 83.00 138 SER A CA 1
ATOM 1122 C C . SER A 1 138 ? -50.406 8.029 28.756 1.00 83.00 138 SER A C 1
ATOM 1124 O O . SER A 1 138 ? -51.392 8.616 29.198 1.00 83.00 138 SER A O 1
ATOM 1126 N N . ARG A 1 139 ? -50.043 6.818 29.205 1.00 80.19 139 ARG A N 1
ATOM 1127 C CA . ARG A 1 139 ? -50.811 6.082 30.224 1.00 80.19 139 ARG A CA 1
ATOM 1128 C C . ARG A 1 139 ? -50.818 6.804 31.574 1.00 80.19 139 ARG A C 1
ATOM 1130 O O . ARG A 1 139 ? -51.871 6.940 32.186 1.00 80.19 139 ARG A O 1
ATOM 1137 N N . MET A 1 140 ? -49.673 7.331 32.010 1.00 84.38 140 MET A N 1
ATOM 1138 C CA . MET A 1 140 ? -49.573 8.103 33.256 1.00 84.38 140 MET A CA 1
ATOM 1139 C C . MET A 1 140 ? -50.354 9.420 33.162 1.00 84.38 140 MET A C 1
ATOM 1141 O O . MET A 1 140 ? -51.114 9.756 34.066 1.00 84.38 140 MET A O 1
ATOM 1145 N N . ARG A 1 141 ? -50.222 10.142 32.042 1.00 85.12 141 ARG A N 1
ATOM 1146 C CA . ARG A 1 141 ? -50.984 11.370 31.776 1.00 85.12 141 ARG A CA 1
ATOM 1147 C C . ARG A 1 141 ? -52.488 11.097 31.766 1.00 85.12 141 ARG A C 1
ATOM 1149 O O . ARG A 1 141 ? -53.231 11.868 32.361 1.00 85.12 141 ARG A O 1
ATOM 1156 N N . SER A 1 142 ? -52.924 9.993 31.158 1.00 86.88 142 SER A N 1
ATOM 1157 C CA . SER A 1 142 ? -54.328 9.566 31.135 1.00 86.88 142 SER A CA 1
ATOM 1158 C C . SER A 1 142 ? -54.872 9.304 32.543 1.00 86.88 142 SER A C 1
ATOM 1160 O O . SER A 1 142 ? -55.913 9.853 32.897 1.00 86.88 142 SER A O 1
ATOM 1162 N N . VAL A 1 143 ? -54.138 8.565 33.383 1.00 88.19 143 VAL A N 1
ATOM 1163 C CA . VAL A 1 143 ? -54.535 8.308 34.779 1.00 88.19 143 VAL A CA 1
ATOM 1164 C C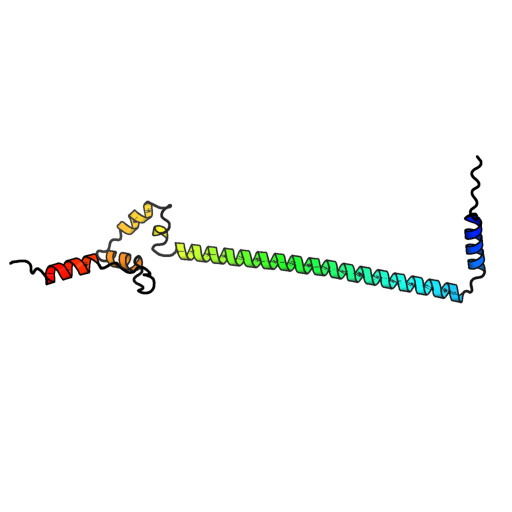 . VAL A 1 143 ? -54.607 9.606 35.591 1.00 88.19 143 VAL A C 1
ATOM 1166 O O . VAL A 1 143 ? -55.590 9.832 36.290 1.00 88.19 143 VAL A O 1
ATOM 1169 N N . LEU A 1 144 ? -53.618 10.498 35.465 1.00 89.00 144 LEU A N 1
ATOM 1170 C CA . LEU A 1 144 ? -53.619 11.791 36.165 1.00 89.00 144 LEU A CA 1
ATOM 1171 C C . LEU A 1 144 ? -54.784 12.693 35.732 1.00 89.00 144 LEU A C 1
ATOM 1173 O O . LEU A 1 144 ? -55.395 13.354 36.569 1.00 89.00 144 LEU A O 1
ATOM 1177 N N . ILE A 1 145 ? -55.115 12.711 34.438 1.00 90.56 145 ILE A N 1
ATOM 1178 C CA . ILE A 1 145 ? -56.274 13.448 33.918 1.00 90.56 145 ILE A CA 1
ATOM 1179 C C . ILE A 1 145 ? -57.571 12.845 34.460 1.00 90.56 145 ILE A C 1
ATOM 1181 O O . ILE A 1 145 ? -58.429 13.596 34.919 1.00 90.56 145 ILE A O 1
ATOM 1185 N N . SER A 1 146 ? -57.692 11.515 34.478 1.00 86.88 146 SER A N 1
ATOM 1186 C CA . SER A 1 146 ? -58.858 10.827 35.037 1.00 86.88 146 SER A CA 1
ATOM 1187 C C . SER A 1 146 ? -59.054 11.158 36.516 1.00 86.88 146 SER A C 1
ATOM 1189 O O . SER A 1 146 ? -60.165 11.476 36.919 1.00 86.88 146 SER A O 1
ATOM 1191 N N . LEU A 1 147 ? -57.984 11.150 37.316 1.00 88.12 147 LEU A N 1
ATOM 1192 C CA . LEU A 1 147 ? -58.034 11.501 38.742 1.00 88.12 147 LEU A CA 1
ATOM 1193 C C . LEU A 1 147 ? -58.344 12.987 38.975 1.00 88.12 147 LEU A C 1
ATOM 1195 O O . LEU A 1 147 ? -58.966 13.342 39.972 1.00 88.12 147 LEU A O 1
ATOM 1199 N N . LYS A 1 148 ? -57.933 13.865 38.051 1.00 85.50 148 LYS A N 1
ATOM 1200 C CA . LYS A 1 148 ? -58.295 15.288 38.079 1.00 85.50 148 LYS A CA 1
ATOM 1201 C C . LYS A 1 148 ? -59.773 15.509 37.743 1.00 85.50 148 LYS A C 1
ATOM 1203 O O . LYS A 1 148 ? -60.396 16.395 38.318 1.00 85.50 148 LYS A O 1
ATOM 1208 N N . GLN A 1 149 ? -60.309 14.758 36.783 1.00 85.50 149 GLN A N 1
ATOM 1209 C CA . GLN A 1 149 ? -61.696 14.882 36.324 1.00 85.50 149 GLN A CA 1
ATOM 1210 C C . GLN A 1 149 ? -62.688 14.194 37.265 1.00 85.50 149 GLN A C 1
ATOM 1212 O O . GLN A 1 149 ? -63.807 14.670 37.427 1.00 85.50 149 GLN A O 1
ATOM 1217 N N . MET A 1 150 ? -62.269 13.106 37.906 1.00 83.50 150 MET A N 1
ATOM 1218 C CA . MET A 1 150 ? -63.046 12.362 38.887 1.00 83.50 150 MET A CA 1
ATOM 1219 C C . MET A 1 150 ? -62.233 12.243 40.176 1.00 83.50 150 MET A C 1
ATOM 1221 O O . MET A 1 150 ? -61.473 11.282 40.337 1.00 83.50 150 MET A O 1
ATOM 1225 N N . PRO A 1 151 ? -62.372 13.213 41.097 1.00 75.81 151 PRO A N 1
ATOM 1226 C CA . PRO A 1 151 ? -61.787 13.098 42.420 1.00 75.81 151 PRO A CA 1
ATOM 1227 C C . PRO A 1 151 ? -62.305 11.817 43.066 1.00 75.81 151 PRO A C 1
ATOM 1229 O O . PRO A 1 151 ? -63.509 11.554 43.050 1.00 75.81 151 PRO A O 1
ATOM 1232 N N . LEU A 1 152 ? -61.400 11.014 43.621 1.00 77.50 152 LEU A N 1
ATOM 1233 C CA . LEU A 1 152 ? -61.790 9.842 44.393 1.00 77.50 152 LEU A CA 1
ATOM 1234 C C . LEU A 1 152 ? -62.689 10.322 45.536 1.00 77.50 152 LEU A C 1
ATOM 1236 O O . LEU A 1 152 ? -62.266 11.154 46.343 1.00 77.50 152 LEU A O 1
ATOM 1240 N N . SER A 1 153 ? -63.935 9.840 45.562 1.00 71.81 153 SER A N 1
ATOM 1241 C CA . SER A 1 153 ? -64.818 10.059 46.706 1.00 71.81 153 SER A CA 1
ATOM 1242 C C . SER A 1 153 ? -64.090 9.551 47.941 1.00 71.81 153 SER A C 1
ATOM 1244 O O . SER A 1 153 ? -63.645 8.402 47.958 1.00 71.81 153 SER A O 1
ATOM 1246 N N . ARG A 1 154 ? -63.931 10.426 48.931 1.00 60.78 154 ARG A N 1
ATOM 1247 C CA . ARG A 1 154 ? -63.513 10.011 50.269 1.00 60.78 154 ARG A CA 1
ATOM 1248 C C . ARG A 1 154 ? -64.624 9.223 50.941 1.00 60.78 154 ARG A C 1
ATOM 1250 O O . ARG A 1 154 ? -65.801 9.494 50.608 1.00 60.78 154 ARG A O 1
#

Organism: NCBI:txid322582

Secondary structure (DSSP, 8-state):
------S--HHHHHHHHHHHHHS--HHHHHHHHHHHHHHHHHHHHHHHHHHHHHHHHHHHHHHHHHHHHHHHHHHHHHHHHHHHHHTTSTTHHHHSTTS-HHHHHHHTT---TT-HHHHHHHHS---TTT--S----HHHHHHHHHHHHSPPP-

InterPro domains:
  IPR000996 Clathrin light chain [PF01086] (3-151)
  IPR000996 Clathrin light chain [PS00581] (135-148)
  IPR000996 Clathrin light chain [PTHR10639] (16-153)

Sequence (154 aa):
VLQESNGPTDAYAAIAKADRLTQEPESIRKWREEQKKRLEELDAASKVTEQEWREKAKKDLEEWNLRQNEQVEKNRANNRIADKAFYQQPDADVIGYVASEEAFLKESKEETPGSEWEKVAQLCDFNPKSSKQSKDVSRMRSVLISLKQMPLSR